Protein AF-A0A812ZK97-F1 (afdb_monomer_lite)

Sequence (167 aa):
MDGSWNKAALTTSLMKFIGDFCRRKKLESFAEEQLRLAASGTRALNFWMSRLYKGPLFIPKSEAQEINESGWHFLACYQRMALLACKEHKCKFTLIPKLHMYWHLVDWMTTQSAQADWVYNVMCESCSMDEDLIGRFCFLTRCVSPRQRVQRSLERYLTQVLLLWSR

Structure (mmCIF, N/CA/C/O backbone):
data_AF-A0A812ZK97-F1
#
_entry.id   AF-A0A812ZK97-F1
#
loop_
_atom_site.group_PDB
_atom_site.id
_atom_site.type_symbol
_atom_site.label_atom_id
_atom_site.label_alt_id
_atom_site.label_comp_id
_atom_site.label_asym_id
_atom_site.label_entity_id
_atom_site.label_seq_id
_atom_site.pdbx_PDB_ins_code
_atom_site.Cartn_x
_atom_site.Cartn_y
_atom_site.Cartn_z
_atom_site.occupancy
_atom_site.B_iso_or_equiv
_atom_site.auth_seq_id
_atom_site.auth_comp_id
_atom_site.auth_asym_id
_atom_site.auth_atom_id
_atom_site.pdbx_PDB_model_num
ATOM 1 N N . MET A 1 1 ? -27.875 -12.858 -10.182 1.00 35.44 1 MET A N 1
ATOM 2 C CA . MET A 1 1 ? -26.651 -12.055 -10.383 1.00 35.44 1 MET A CA 1
ATOM 3 C C . MET A 1 1 ? -26.045 -11.845 -9.014 1.00 35.44 1 MET A C 1
ATOM 5 O O . MET A 1 1 ? -26.613 -11.106 -8.219 1.00 35.44 1 MET A O 1
ATOM 9 N N . ASP A 1 2 ? -24.986 -12.587 -8.710 1.00 32.78 2 ASP A N 1
ATOM 10 C CA . ASP A 1 2 ? -24.373 -12.601 -7.385 1.00 32.78 2 ASP A CA 1
ATOM 11 C C . ASP A 1 2 ? -23.743 -11.240 -7.082 1.00 32.78 2 ASP A C 1
ATOM 13 O O . ASP A 1 2 ? -22.817 -10.794 -7.756 1.00 32.78 2 ASP A O 1
ATOM 17 N N . GLY A 1 3 ? -24.289 -10.555 -6.076 1.00 37.09 3 GLY A N 1
ATOM 18 C CA . GLY A 1 3 ? -23.853 -9.244 -5.592 1.00 37.09 3 GLY A CA 1
ATOM 19 C C . GLY A 1 3 ? -22.532 -9.287 -4.820 1.00 37.09 3 GLY A C 1
ATOM 20 O O . GLY A 1 3 ? -22.414 -8.664 -3.772 1.00 37.09 3 GLY A O 1
ATOM 21 N N . SER A 1 4 ? -21.540 -10.029 -5.313 1.00 47.25 4 SER A N 1
ATOM 22 C CA . SER A 1 4 ? -20.193 -10.123 -4.734 1.00 47.25 4 SER A CA 1
ATOM 23 C C . SER A 1 4 ? -19.279 -8.956 -5.134 1.00 47.25 4 SER A C 1
ATOM 25 O O . SER A 1 4 ? -18.102 -8.932 -4.770 1.00 47.25 4 SER A O 1
ATOM 27 N N . TRP A 1 5 ? -19.795 -7.971 -5.877 1.00 42.22 5 TRP A N 1
ATOM 28 C CA . TRP A 1 5 ? -19.003 -6.842 -6.355 1.00 42.22 5 TRP A CA 1
ATOM 29 C C . TRP A 1 5 ? -18.800 -5.793 -5.257 1.00 42.22 5 TRP A C 1
ATOM 31 O O . TRP A 1 5 ? -19.574 -4.853 -5.093 1.00 42.22 5 TRP A O 1
ATOM 41 N N . ASN A 1 6 ? -17.721 -5.970 -4.501 1.00 53.66 6 ASN A N 1
ATOM 42 C CA . ASN A 1 6 ? -17.188 -5.009 -3.546 1.00 53.66 6 ASN A CA 1
ATOM 43 C C . ASN A 1 6 ? -15.864 -4.447 -4.126 1.00 53.66 6 ASN A C 1
ATOM 45 O O . ASN A 1 6 ? -14.985 -5.202 -4.554 1.00 53.66 6 ASN A O 1
ATOM 49 N N . LYS A 1 7 ? -15.696 -3.113 -4.123 1.00 50.19 7 LYS A N 1
ATOM 50 C CA . LYS A 1 7 ? -14.489 -2.428 -4.641 1.00 50.19 7 LYS A CA 1
ATOM 51 C C . LYS A 1 7 ? -13.197 -2.835 -3.907 1.00 50.19 7 LYS A C 1
ATOM 53 O O . LYS A 1 7 ? -12.151 -2.956 -4.536 1.00 50.19 7 LYS A O 1
ATOM 58 N N . ALA A 1 8 ? -13.258 -3.081 -2.602 1.00 52.12 8 ALA A N 1
ATOM 59 C CA . ALA A 1 8 ? -12.166 -3.605 -1.775 1.00 52.12 8 ALA A CA 1
ATOM 60 C C . ALA A 1 8 ? -11.888 -5.116 -1.981 1.00 52.12 8 ALA A C 1
ATOM 62 O O . ALA A 1 8 ? -10.741 -5.553 -1.861 1.00 52.12 8 ALA A O 1
ATOM 63 N N . ALA A 1 9 ? -12.888 -5.923 -2.348 1.00 52.91 9 ALA A N 1
ATOM 64 C CA . ALA A 1 9 ? -12.766 -7.350 -2.642 1.00 52.91 9 ALA A CA 1
ATOM 65 C C . ALA A 1 9 ? -12.038 -7.574 -3.971 1.00 52.91 9 ALA A C 1
ATOM 67 O O . ALA A 1 9 ? -11.222 -8.491 -4.069 1.00 52.91 9 ALA A O 1
ATOM 68 N N . LEU A 1 10 ? -12.258 -6.692 -4.955 1.00 55.75 10 LEU A N 1
ATOM 69 C CA . LEU A 1 10 ? -11.455 -6.655 -6.174 1.00 55.75 10 LEU A CA 1
ATOM 70 C C . LEU A 1 10 ? -10.001 -6.316 -5.837 1.00 55.75 10 LEU A C 1
ATOM 72 O O . LEU A 1 10 ? -9.115 -7.074 -6.206 1.00 55.75 10 LEU A O 1
ATOM 76 N N . THR A 1 11 ? -9.745 -5.251 -5.071 1.00 58.97 11 THR A N 1
ATOM 77 C CA . THR A 1 11 ? -8.376 -4.848 -4.705 1.00 58.97 11 THR A CA 1
ATOM 78 C C . THR A 1 11 ? -7.635 -5.951 -3.950 1.00 58.97 11 THR A C 1
ATOM 80 O O . THR A 1 11 ? -6.490 -6.244 -4.267 1.00 58.97 11 THR A O 1
ATOM 83 N N . THR A 1 12 ? -8.276 -6.630 -2.998 1.00 65.69 12 THR A N 1
ATOM 84 C CA . THR A 1 12 ? -7.614 -7.684 -2.213 1.00 65.69 12 THR A CA 1
ATOM 85 C C . THR A 1 12 ? -7.482 -9.006 -2.968 1.00 65.69 12 THR A C 1
ATOM 87 O O . THR A 1 12 ? -6.433 -9.640 -2.883 1.00 65.69 12 THR A O 1
ATOM 90 N N . SER A 1 13 ? -8.493 -9.435 -3.727 1.00 74.94 13 SER A N 1
ATOM 91 C CA . SER A 1 13 ? -8.454 -10.718 -4.447 1.00 74.94 13 SER A CA 1
ATOM 92 C C . SER A 1 13 ? -7.608 -10.634 -5.713 1.00 74.94 13 SER A C 1
ATOM 94 O O . SER A 1 13 ? -6.799 -11.524 -5.968 1.00 74.94 13 SER A O 1
ATOM 96 N N . LEU A 1 14 ? -7.732 -9.541 -6.472 1.00 79.19 14 LEU A N 1
ATOM 97 C CA . LEU A 1 14 ? -6.943 -9.314 -7.679 1.00 79.19 14 LEU A CA 1
ATOM 98 C C . LEU A 1 14 ? -5.467 -9.130 -7.337 1.00 79.19 14 LEU A C 1
ATOM 100 O O . LEU A 1 14 ? -4.632 -9.774 -7.955 1.00 79.19 14 LEU A O 1
ATOM 104 N N . MET A 1 15 ? -5.121 -8.320 -6.331 1.00 82.81 15 MET A N 1
ATOM 105 C CA . MET A 1 15 ? -3.710 -8.111 -5.979 1.00 82.81 15 MET A CA 1
ATOM 106 C C . MET A 1 15 ? -3.055 -9.367 -5.402 1.00 82.81 15 MET A C 1
ATOM 108 O O . MET A 1 15 ? -1.886 -9.632 -5.695 1.00 82.81 15 MET A O 1
ATOM 112 N N . LYS A 1 16 ? -3.803 -10.191 -4.655 1.00 86.44 16 LYS A N 1
ATOM 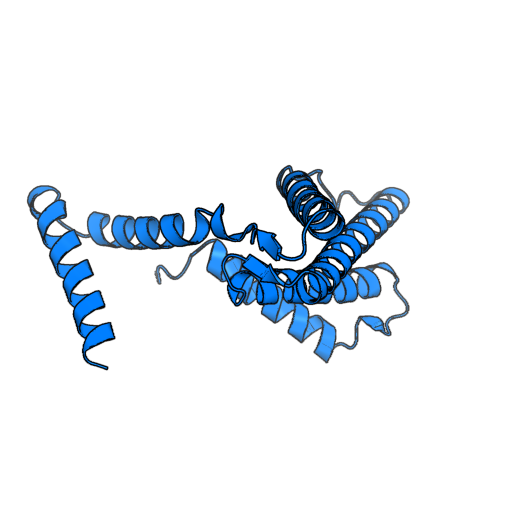113 C CA . LYS A 1 16 ? -3.341 -11.523 -4.231 1.00 86.44 16 LYS A CA 1
ATOM 114 C C . LYS A 1 16 ? -3.151 -12.458 -5.423 1.00 86.44 16 LYS A C 1
ATOM 116 O O . LYS A 1 16 ? -2.132 -13.141 -5.489 1.00 86.44 16 LYS A O 1
ATOM 121 N N . PHE A 1 17 ? -4.089 -12.463 -6.371 1.00 89.12 17 PHE A N 1
ATOM 122 C CA . PHE A 1 17 ? -3.974 -13.244 -7.601 1.00 89.12 17 PHE A CA 1
ATOM 123 C C . PHE A 1 17 ? -2.766 -12.814 -8.438 1.00 89.12 17 PHE A C 1
ATOM 125 O O . PHE A 1 17 ? -1.976 -13.666 -8.827 1.00 89.12 17 PHE A O 1
ATOM 132 N N . ILE A 1 18 ? -2.574 -11.511 -8.669 1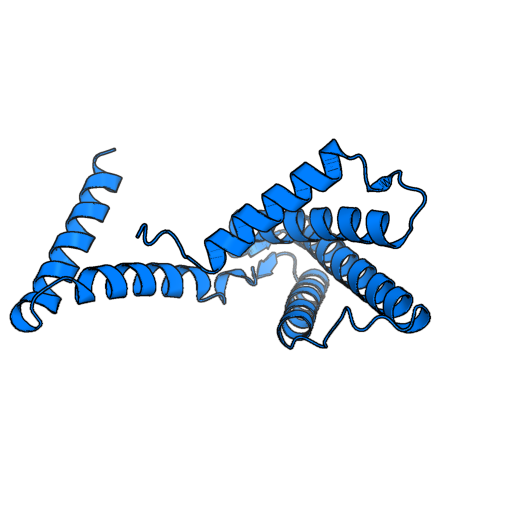.00 88.62 18 ILE A N 1
ATOM 133 C CA . ILE A 1 18 ? -1.417 -10.983 -9.405 1.00 88.62 18 ILE A CA 1
ATOM 134 C C . ILE A 1 18 ? -0.129 -11.373 -8.674 1.00 88.62 18 ILE A C 1
ATOM 136 O O . ILE A 1 18 ? 0.802 -11.859 -9.308 1.00 88.62 18 ILE A O 1
ATOM 140 N N . GLY A 1 19 ? -0.079 -11.247 -7.344 1.00 90.38 19 GLY A N 1
ATOM 141 C CA . GLY A 1 19 ? 1.072 -11.683 -6.549 1.00 90.38 19 GLY A CA 1
ATOM 142 C C . GLY A 1 19 ? 1.389 -13.174 -6.723 1.00 90.38 19 GLY A C 1
ATOM 143 O O . GLY A 1 19 ? 2.540 -13.541 -6.967 1.00 90.38 19 GLY A O 1
ATOM 144 N N . ASP A 1 20 ? 0.373 -14.036 -6.655 1.00 92.31 20 ASP A N 1
ATOM 145 C CA . ASP A 1 20 ? 0.523 -15.477 -6.880 1.00 92.31 20 ASP A CA 1
ATOM 146 C C . ASP A 1 20 ? 0.938 -15.801 -8.324 1.00 92.31 20 ASP A C 1
ATOM 148 O O . ASP A 1 20 ? 1.847 -16.603 -8.542 1.00 92.31 20 ASP A O 1
ATOM 152 N N . PHE A 1 21 ? 0.341 -15.135 -9.312 1.00 93.62 21 PHE A N 1
ATOM 153 C CA . PHE A 1 21 ? 0.692 -15.272 -10.722 1.00 93.62 21 PHE A CA 1
ATOM 154 C C . PHE A 1 21 ? 2.159 -14.903 -10.973 1.00 93.62 21 PHE A C 1
ATOM 156 O O . PHE A 1 21 ? 2.904 -15.706 -11.544 1.00 93.62 21 PHE A O 1
ATOM 163 N N . CYS A 1 22 ? 2.597 -13.738 -10.484 1.00 92.75 22 CYS A N 1
ATOM 164 C CA . CYS A 1 22 ? 3.978 -13.266 -10.583 1.00 92.75 22 CYS A CA 1
ATOM 165 C C . CYS A 1 22 ? 4.964 -14.277 -9.988 1.00 92.75 22 CYS A C 1
ATOM 167 O O . CYS A 1 22 ? 5.984 -14.591 -10.606 1.00 92.75 22 CYS A O 1
ATOM 169 N N . ARG A 1 23 ? 4.631 -14.836 -8.817 1.00 92.44 23 ARG A N 1
ATOM 170 C CA . ARG A 1 23 ? 5.432 -15.860 -8.139 1.00 92.44 23 ARG A CA 1
ATOM 171 C C . ARG A 1 23 ? 5.508 -17.159 -8.941 1.00 92.44 23 ARG A C 1
ATOM 173 O O . ARG A 1 23 ? 6.605 -17.653 -9.184 1.00 92.44 23 ARG A O 1
ATOM 180 N N . ARG A 1 24 ? 4.369 -17.712 -9.376 1.00 93.44 24 ARG A N 1
ATOM 181 C CA . ARG A 1 24 ? 4.317 -18.979 -10.134 1.00 93.44 24 ARG A CA 1
ATOM 182 C C . ARG A 1 24 ? 5.064 -18.888 -11.458 1.00 93.44 24 ARG A C 1
ATOM 184 O O . ARG A 1 24 ? 5.717 -19.843 -11.863 1.00 93.44 24 ARG A O 1
ATOM 191 N N . LYS A 1 25 ? 4.970 -17.738 -12.126 1.00 93.56 25 LYS A N 1
ATOM 192 C CA . LYS A 1 25 ? 5.675 -17.477 -13.382 1.00 93.56 25 LYS A CA 1
ATOM 193 C C . LYS A 1 25 ? 7.119 -17.024 -13.183 1.00 93.56 25 LYS A C 1
ATOM 195 O O . LYS A 1 25 ? 7.814 -16.917 -14.177 1.00 93.56 25 LYS A O 1
ATOM 200 N N . LYS A 1 26 ? 7.586 -16.805 -11.945 1.00 92.31 26 LYS A N 1
ATOM 201 C CA . LYS A 1 26 ? 8.941 -16.317 -11.621 1.00 92.31 26 LYS A CA 1
ATOM 202 C C . LYS A 1 26 ? 9.305 -15.028 -12.371 1.00 92.31 26 LYS A C 1
ATOM 204 O O . LYS A 1 26 ? 10.426 -14.876 -12.847 1.00 92.31 26 LYS A O 1
ATOM 209 N N . LEU A 1 27 ? 8.354 -14.094 -12.465 1.00 91.88 27 LEU A N 1
ATOM 210 C CA . LEU A 1 27 ? 8.499 -12.880 -13.281 1.00 91.88 27 LEU A CA 1
ATOM 211 C C . LEU A 1 27 ? 9.664 -11.978 -12.857 1.00 91.88 27 LEU A C 1
ATOM 213 O O . LEU A 1 27 ? 10.167 -11.210 -13.664 1.00 91.88 27 LEU A O 1
ATOM 217 N N . GLU A 1 28 ? 10.143 -12.085 -11.621 1.00 88.69 28 GLU A N 1
ATOM 218 C CA . GLU A 1 28 ? 11.311 -11.328 -11.152 1.00 88.69 28 GLU A CA 1
ATOM 219 C C . GLU A 1 28 ? 12.637 -11.786 -11.752 1.00 88.69 28 GLU A C 1
ATOM 221 O O . GLU A 1 28 ? 13.604 -11.030 -11.751 1.00 88.69 28 GLU A O 1
ATOM 226 N N . SER A 1 29 ? 12.676 -12.999 -1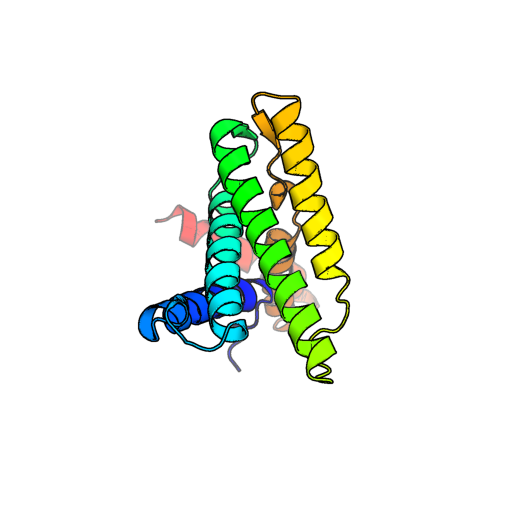2.296 1.00 90.62 29 SER A N 1
ATOM 227 C CA . SER A 1 29 ? 13.838 -13.541 -12.998 1.00 90.62 29 SER A CA 1
ATOM 228 C C . SER A 1 29 ? 13.737 -13.360 -14.515 1.00 90.62 29 SER A C 1
ATOM 230 O O . SER A 1 29 ? 14.567 -13.895 -15.245 1.00 90.62 29 SER A O 1
ATOM 232 N N . PHE A 1 30 ? 12.717 -12.653 -15.015 1.00 90.44 30 PHE A N 1
ATOM 233 C CA . PHE A 1 30 ? 12.533 -12.459 -16.453 1.00 90.44 30 PHE A CA 1
ATOM 234 C C . PHE A 1 30 ? 13.536 -11.452 -17.013 1.00 90.44 30 PHE A C 1
ATOM 236 O O . PHE A 1 30 ? 13.948 -10.514 -16.334 1.00 90.44 30 PHE A O 1
ATOM 243 N N . ALA A 1 31 ? 13.886 -11.617 -18.289 1.00 89.75 31 ALA A N 1
ATOM 244 C CA . ALA A 1 31 ? 14.751 -10.672 -18.991 1.00 89.75 31 ALA A CA 1
ATOM 245 C C . ALA A 1 31 ? 14.112 -9.273 -19.089 1.00 89.75 31 ALA A C 1
ATOM 247 O O . ALA A 1 31 ? 14.795 -8.258 -18.954 1.00 89.75 31 ALA A O 1
ATOM 248 N N . GLU A 1 32 ? 12.791 -9.212 -19.280 1.00 91.56 32 GLU A N 1
ATOM 249 C CA . GLU A 1 32 ? 12.062 -7.956 -19.440 1.00 91.56 32 GLU A CA 1
ATOM 250 C C . GLU A 1 32 ? 11.959 -7.180 -18.116 1.00 91.56 32 GLU A C 1
ATOM 252 O O . GLU A 1 32 ? 11.366 -7.637 -17.137 1.00 91.56 32 GLU A O 1
ATOM 257 N N . GLU A 1 33 ? 12.511 -5.964 -18.097 1.00 93.56 33 GLU A N 1
ATOM 258 C CA . GLU A 1 33 ? 12.536 -5.097 -16.912 1.00 93.56 33 GLU A CA 1
ATOM 259 C C . GLU A 1 33 ? 11.124 -4.745 -16.414 1.00 93.56 33 GLU A C 1
ATOM 261 O O . GLU A 1 33 ? 10.879 -4.770 -15.208 1.00 93.56 33 GLU A O 1
ATOM 266 N N . GLN A 1 34 ? 10.173 -4.489 -17.323 1.00 91.25 34 GLN A N 1
ATOM 267 C CA . GLN A 1 34 ? 8.792 -4.136 -16.964 1.00 91.25 34 GLN A CA 1
ATOM 268 C C . GLN A 1 34 ? 8.121 -5.231 -16.126 1.00 91.25 34 GLN A C 1
ATOM 270 O O . GLN A 1 34 ? 7.478 -4.934 -15.120 1.00 91.25 34 GLN A O 1
ATOM 275 N N . LEU A 1 35 ? 8.305 -6.501 -16.501 1.00 91.75 35 LEU A N 1
ATOM 276 C CA . LEU A 1 35 ? 7.715 -7.638 -15.791 1.00 91.75 35 LEU A CA 1
ATOM 277 C C . LEU A 1 35 ? 8.349 -7.841 -14.412 1.00 91.75 35 LEU A C 1
ATOM 279 O O . LEU A 1 35 ? 7.633 -8.116 -13.445 1.00 91.75 35 LEU A O 1
ATOM 283 N N . ARG A 1 36 ? 9.666 -7.633 -14.294 1.00 94.94 36 ARG A N 1
ATOM 284 C CA . ARG A 1 36 ? 10.362 -7.681 -13.001 1.00 94.94 36 ARG A CA 1
ATOM 285 C C . ARG A 1 36 ? 9.867 -6.594 -12.050 1.00 94.94 36 ARG A C 1
ATOM 287 O O . ARG A 1 36 ? 9.577 -6.881 -10.889 1.00 94.94 36 ARG A O 1
ATOM 294 N N . LEU A 1 37 ? 9.730 -5.364 -12.545 1.00 94.69 37 LEU A N 1
ATOM 295 C CA . LEU A 1 37 ? 9.225 -4.230 -11.766 1.00 94.69 37 LEU A CA 1
ATOM 296 C C . LEU A 1 37 ? 7.763 -4.428 -11.357 1.00 94.69 37 LEU A C 1
ATOM 298 O O . LEU A 1 37 ? 7.414 -4.159 -10.209 1.00 94.69 37 LEU A O 1
ATOM 302 N N . ALA A 1 38 ? 6.922 -4.949 -12.255 1.00 92.50 38 ALA A N 1
ATOM 303 C CA . ALA A 1 38 ? 5.526 -5.248 -11.954 1.00 92.50 38 ALA A CA 1
ATOM 304 C C . ALA A 1 38 ? 5.401 -6.294 -10.838 1.00 92.50 38 ALA A C 1
ATOM 306 O O . ALA A 1 38 ? 4.621 -6.113 -9.900 1.00 92.50 38 ALA A O 1
ATOM 307 N N . ALA A 1 39 ? 6.197 -7.364 -10.897 1.00 94.31 39 ALA A N 1
ATOM 308 C CA . ALA A 1 39 ? 6.218 -8.397 -9.868 1.00 94.31 39 ALA A CA 1
ATOM 309 C C . ALA A 1 39 ? 6.721 -7.857 -8.522 1.00 94.31 39 ALA A C 1
ATOM 311 O O . ALA A 1 39 ? 6.041 -8.008 -7.503 1.00 94.31 39 ALA A O 1
ATOM 312 N N . SER A 1 40 ? 7.855 -7.154 -8.535 1.00 95.88 40 SER A N 1
ATOM 313 C CA . SER A 1 40 ? 8.472 -6.595 -7.332 1.00 95.88 40 SER A CA 1
ATOM 314 C C . SER A 1 40 ? 7.569 -5.555 -6.654 1.00 95.88 40 SER A C 1
ATOM 316 O O . SER A 1 40 ? 7.295 -5.659 -5.457 1.00 95.88 40 SER A O 1
ATOM 318 N N . GLY A 1 41 ? 7.005 -4.624 -7.431 1.00 94.62 41 GLY A N 1
ATOM 319 C CA . GLY A 1 41 ? 6.044 -3.635 -6.943 1.00 94.62 41 GLY A CA 1
ATOM 320 C C . GLY A 1 41 ? 4.758 -4.274 -6.411 1.00 94.62 41 GLY A C 1
ATOM 321 O O . GLY A 1 41 ? 4.276 -3.886 -5.351 1.00 94.62 41 GLY A O 1
ATOM 322 N N . THR A 1 42 ? 4.232 -5.307 -7.079 1.00 93.25 42 THR A N 1
ATOM 323 C CA . THR A 1 42 ? 3.042 -6.042 -6.608 1.00 93.25 42 THR A CA 1
ATOM 324 C C . THR A 1 42 ? 3.267 -6.659 -5.232 1.00 93.25 42 THR A C 1
ATOM 326 O O . THR A 1 42 ? 2.388 -6.586 -4.371 1.00 93.25 42 THR A O 1
ATOM 329 N N . ARG A 1 43 ? 4.424 -7.287 -4.999 1.00 94.50 43 ARG A N 1
ATOM 330 C CA . ARG A 1 43 ? 4.738 -7.848 -3.679 1.00 94.50 43 ARG A CA 1
ATOM 331 C C . ARG A 1 43 ? 4.834 -6.766 -2.617 1.00 94.50 43 ARG A C 1
ATOM 333 O O . ARG A 1 43 ? 4.266 -6.944 -1.546 1.00 94.50 43 ARG A O 1
ATOM 340 N N . ALA A 1 44 ? 5.525 -5.671 -2.920 1.00 95.38 44 ALA A N 1
ATOM 341 C CA . ALA A 1 44 ? 5.730 -4.587 -1.973 1.00 95.38 44 ALA A CA 1
ATOM 342 C C . ALA A 1 44 ? 4.405 -3.909 -1.592 1.00 95.38 44 ALA A C 1
ATOM 344 O O . ALA A 1 44 ? 4.121 -3.699 -0.415 1.00 95.38 44 ALA A O 1
ATOM 345 N N . LEU A 1 45 ? 3.519 -3.685 -2.564 1.00 93.62 45 LEU A N 1
ATOM 346 C CA . LEU A 1 45 ? 2.177 -3.178 -2.286 1.00 93.62 45 LEU A CA 1
ATOM 347 C C . LEU A 1 45 ? 1.345 -4.173 -1.461 1.00 93.62 45 LEU A C 1
ATOM 349 O O . LEU A 1 45 ? 0.666 -3.775 -0.517 1.00 93.62 45 LEU A O 1
ATOM 353 N N . ASN A 1 46 ? 1.407 -5.472 -1.778 1.00 92.94 46 ASN A N 1
ATOM 354 C CA . ASN A 1 46 ? 0.714 -6.502 -1.000 1.00 92.94 46 ASN A CA 1
ATOM 355 C C . ASN A 1 46 ? 1.233 -6.589 0.441 1.00 92.94 46 ASN A C 1
ATOM 357 O O . ASN A 1 46 ? 0.426 -6.766 1.352 1.00 92.94 46 ASN A O 1
ATOM 361 N N . PHE A 1 47 ? 2.546 -6.471 0.652 1.00 94.94 47 PHE A N 1
ATOM 362 C CA . PHE A 1 47 ? 3.149 -6.427 1.982 1.00 94.94 47 PHE A CA 1
ATOM 363 C C . PHE A 1 47 ? 2.661 -5.198 2.750 1.00 94.94 47 PHE A C 1
ATOM 365 O O . PHE A 1 47 ? 2.078 -5.362 3.820 1.00 94.94 47 PHE A O 1
ATOM 372 N N . TRP A 1 48 ? 2.788 -4.006 2.156 1.00 95.19 48 TRP A N 1
ATOM 373 C CA . TRP A 1 48 ? 2.345 -2.736 2.738 1.00 95.19 48 TRP A CA 1
ATOM 374 C C . TRP A 1 48 ? 0.879 -2.801 3.181 1.00 95.19 48 TRP A C 1
ATOM 376 O O . TRP A 1 48 ? 0.573 -2.662 4.363 1.00 95.19 48 TRP A O 1
ATOM 386 N N . MET A 1 49 ? -0.027 -3.149 2.259 1.00 91.50 49 MET A N 1
ATOM 387 C CA . MET A 1 49 ? -1.458 -3.275 2.552 1.00 91.50 49 MET A CA 1
ATOM 388 C C . MET A 1 49 ? -1.728 -4.333 3.629 1.00 91.50 49 MET A C 1
ATOM 390 O O . MET A 1 49 ? -2.515 -4.107 4.543 1.00 91.50 49 MET A O 1
ATOM 394 N N . SER A 1 50 ? -1.083 -5.501 3.545 1.00 91.50 50 SER A N 1
ATOM 395 C CA . SER A 1 50 ? -1.333 -6.595 4.492 1.00 91.50 50 SER A CA 1
ATOM 396 C C . SER A 1 50 ? -0.892 -6.259 5.911 1.00 91.50 50 SER A C 1
ATOM 398 O O . SER A 1 50 ? -1.571 -6.679 6.848 1.00 91.50 50 SER A O 1
ATOM 400 N N . ARG A 1 51 ? 0.228 -5.544 6.078 1.00 94.81 51 ARG A N 1
ATOM 401 C CA . ARG A 1 51 ? 0.692 -5.105 7.398 1.00 94.81 51 ARG A CA 1
ATOM 402 C C . ARG A 1 51 ? -0.238 -4.055 7.976 1.00 94.81 51 ARG A C 1
ATOM 404 O O . ARG A 1 51 ? -0.669 -4.227 9.104 1.00 94.81 51 ARG A O 1
ATOM 411 N N . LEU A 1 52 ? -0.641 -3.053 7.198 1.00 93.75 52 LEU A N 1
ATOM 412 C CA . LEU A 1 52 ? -1.527 -2.009 7.711 1.00 93.75 52 LEU A CA 1
ATOM 413 C C . LEU A 1 52 ? -2.918 -2.530 8.100 1.00 93.75 52 LEU A C 1
ATOM 415 O O . LEU A 1 52 ? -3.428 -2.157 9.149 1.00 93.75 52 LEU A O 1
ATOM 419 N N . TYR A 1 53 ? -3.518 -3.431 7.313 1.00 90.19 53 TYR A N 1
ATOM 420 C CA . TYR A 1 53 ? -4.834 -4.007 7.641 1.00 90.19 53 TYR A CA 1
ATOM 421 C C . TYR A 1 53 ? -4.818 -4.946 8.855 1.00 90.19 53 TYR A C 1
ATOM 423 O O . TYR A 1 53 ? -5.853 -5.142 9.485 1.00 90.19 53 TYR A O 1
ATOM 431 N N . LYS A 1 54 ? -3.680 -5.587 9.145 1.00 90.94 54 LYS A N 1
ATOM 432 C CA . LYS A 1 54 ? -3.516 -6.477 10.310 1.00 90.94 54 LYS A CA 1
ATOM 433 C C . LYS A 1 54 ? -2.891 -5.769 11.509 1.00 90.94 54 LYS A C 1
ATOM 435 O O . LYS A 1 54 ? -2.836 -6.350 12.589 1.00 90.94 54 LYS A O 1
ATOM 440 N N . GLY A 1 55 ? -2.357 -4.576 11.283 1.00 93.00 55 GLY A N 1
ATOM 441 C CA . GLY A 1 55 ? -1.605 -3.814 12.255 1.00 93.00 55 GLY A CA 1
ATOM 442 C C . GLY A 1 55 ? -2.516 -3.148 13.283 1.00 93.00 55 GLY A C 1
ATOM 443 O O . GLY A 1 55 ? -3.703 -2.933 13.024 1.00 93.00 55 GLY A O 1
ATOM 444 N N . PRO A 1 56 ? -1.966 -2.806 14.455 1.00 95.94 56 PRO A N 1
ATOM 445 C CA . PRO A 1 56 ? -2.670 -2.014 15.455 1.00 95.94 56 PRO A CA 1
ATOM 446 C C . PRO A 1 56 ? -2.908 -0.570 14.977 1.00 95.94 56 PRO A C 1
ATOM 448 O O . PRO A 1 56 ? -2.379 -0.136 13.951 1.00 95.94 56 PRO A O 1
ATOM 451 N N . LEU A 1 57 ? -3.672 0.190 15.769 1.00 96.06 57 LEU A N 1
ATOM 452 C CA . LEU A 1 57 ? -3.863 1.639 15.602 1.00 96.06 57 LEU A CA 1
ATOM 453 C C . LEU A 1 57 ? -2.527 2.403 15.627 1.00 96.06 57 LEU A C 1
ATOM 455 O O . LEU A 1 57 ? -2.309 3.306 14.824 1.00 96.06 57 LEU A O 1
ATOM 459 N N . PHE A 1 58 ? -1.631 2.008 16.535 1.00 97.88 58 PHE A N 1
ATOM 460 C CA . PHE A 1 58 ? -0.291 2.568 16.684 1.00 97.88 58 PHE A CA 1
ATOM 461 C C . PHE A 1 58 ? 0.751 1.487 16.420 1.00 97.88 58 PHE A C 1
ATOM 463 O O . PHE A 1 58 ? 0.884 0.537 17.191 1.00 97.88 58 PHE A O 1
ATOM 470 N N . ILE A 1 59 ? 1.474 1.627 15.315 1.00 97.75 59 ILE A N 1
ATOM 471 C CA . ILE A 1 59 ? 2.476 0.672 14.844 1.00 97.75 59 ILE A CA 1
ATOM 472 C C . ILE A 1 59 ? 3.832 1.038 15.467 1.00 97.75 59 ILE A C 1
ATOM 474 O O . ILE A 1 59 ? 4.211 2.211 15.406 1.00 97.75 59 ILE A O 1
ATOM 478 N N . PRO A 1 60 ? 4.587 0.084 16.042 1.00 98.00 60 PRO A N 1
ATOM 479 C CA . PRO A 1 60 ? 5.945 0.346 16.513 1.00 98.00 60 PRO A CA 1
ATOM 480 C C . PRO A 1 60 ? 6.834 0.893 15.392 1.00 98.00 60 PRO A C 1
ATOM 482 O O . PRO A 1 60 ? 6.764 0.423 14.257 1.00 98.00 60 PRO A O 1
ATOM 485 N N . LYS A 1 61 ? 7.715 1.844 15.706 1.00 97.56 61 LYS A N 1
ATOM 486 C CA . LYS A 1 61 ? 8.597 2.507 14.733 1.00 97.56 61 LYS A CA 1
ATOM 487 C C . LYS A 1 61 ? 9.379 1.542 13.843 1.00 97.56 61 LYS A C 1
ATOM 489 O O . LYS A 1 61 ? 9.430 1.768 12.639 1.00 97.56 61 LYS A O 1
ATOM 494 N N . SER A 1 62 ? 9.965 0.486 14.407 1.00 96.81 62 SER A N 1
ATOM 495 C CA . SER A 1 62 ? 10.737 -0.501 13.638 1.00 96.81 62 SER A CA 1
ATOM 496 C C . SER A 1 62 ? 9.886 -1.171 12.558 1.00 96.81 62 SER A C 1
ATOM 498 O O . SER A 1 62 ? 10.271 -1.212 11.395 1.00 96.81 62 SER A O 1
ATOM 500 N N . GLU A 1 63 ? 8.684 -1.615 12.921 1.00 97.31 63 GLU A N 1
ATOM 501 C CA . GLU A 1 63 ? 7.736 -2.201 11.977 1.00 97.31 63 GLU A CA 1
ATOM 502 C C . GLU A 1 63 ? 7.237 -1.161 10.963 1.00 97.31 63 GLU A C 1
ATOM 504 O O . GLU A 1 63 ? 7.128 -1.450 9.772 1.00 97.31 63 GLU A O 1
ATOM 509 N N . ALA A 1 64 ? 6.961 0.066 11.408 1.00 97.31 64 ALA A N 1
ATOM 510 C CA . ALA A 1 64 ? 6.524 1.139 10.526 1.00 97.31 64 ALA A CA 1
ATOM 511 C C . ALA A 1 64 ? 7.587 1.482 9.470 1.00 97.31 64 ALA A C 1
ATOM 513 O O . ALA A 1 64 ? 7.231 1.735 8.323 1.00 97.31 64 ALA A O 1
ATOM 514 N N . GLN A 1 65 ? 8.876 1.448 9.819 1.00 97.50 65 GLN A N 1
ATOM 515 C CA . GLN A 1 65 ? 9.975 1.668 8.875 1.00 97.50 65 GLN A CA 1
ATOM 516 C C . GLN A 1 65 ? 10.010 0.592 7.784 1.00 97.50 65 GLN A C 1
ATOM 51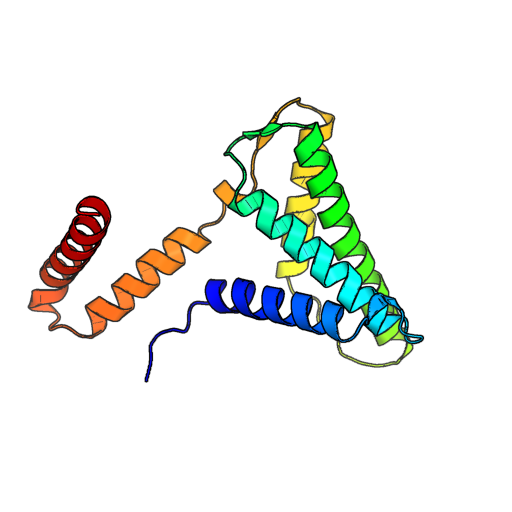8 O O . GLN A 1 65 ? 10.018 0.942 6.605 1.00 97.50 65 GLN A O 1
ATOM 523 N N . GLU A 1 66 ? 9.908 -0.690 8.147 1.00 97.88 66 GLU A N 1
ATOM 524 C CA . GLU A 1 66 ? 9.830 -1.791 7.172 1.00 97.88 66 GLU A CA 1
ATOM 525 C C . GLU A 1 66 ? 8.616 -1.649 6.237 1.00 97.88 66 GLU A C 1
ATOM 527 O O . GLU A 1 66 ? 8.695 -1.878 5.025 1.00 97.88 66 GLU A O 1
ATOM 532 N N . ILE A 1 67 ? 7.468 -1.245 6.790 1.00 97.62 67 ILE A N 1
ATOM 533 C CA . ILE A 1 67 ? 6.267 -0.961 6.002 1.00 97.62 67 ILE A CA 1
ATOM 534 C C . ILE A 1 67 ? 6.547 0.196 5.036 1.00 97.62 67 ILE A C 1
ATOM 536 O O . ILE A 1 67 ? 6.313 0.055 3.836 1.00 97.62 67 ILE A O 1
ATOM 540 N N . ASN A 1 68 ? 7.082 1.315 5.521 1.00 97.31 68 ASN A N 1
ATOM 541 C CA . ASN A 1 68 ? 7.355 2.507 4.718 1.00 97.31 68 ASN A CA 1
ATOM 542 C C . ASN A 1 68 ? 8.334 2.226 3.574 1.00 97.31 68 ASN A C 1
ATOM 544 O O . ASN A 1 68 ? 8.074 2.640 2.444 1.00 97.31 68 ASN A O 1
ATOM 548 N N . GLU A 1 69 ? 9.405 1.470 3.824 1.00 98.06 69 GLU A N 1
ATOM 549 C CA . GLU A 1 69 ? 10.357 1.030 2.796 1.00 98.06 69 GLU A CA 1
ATOM 550 C C . GLU A 1 69 ? 9.657 0.267 1.668 1.00 98.06 69 GLU A C 1
ATOM 552 O O . GLU A 1 69 ? 9.870 0.543 0.485 1.00 98.06 69 GLU A O 1
ATOM 557 N N . SER A 1 70 ? 8.743 -0.640 2.018 1.00 97.69 70 SER A N 1
ATOM 558 C CA . SER A 1 70 ? 7.927 -1.359 1.040 1.00 97.69 70 SER A CA 1
ATOM 559 C C . SER A 1 70 ? 6.999 -0.421 0.253 1.00 97.69 70 SER A C 1
ATOM 561 O O . SER A 1 70 ? 6.795 -0.607 -0.951 1.00 97.69 70 SER A O 1
ATOM 563 N N . GLY A 1 71 ? 6.452 0.610 0.901 1.00 96.75 71 GLY A N 1
ATOM 564 C CA . GLY A 1 71 ? 5.628 1.623 0.238 1.00 96.75 71 GLY A CA 1
ATOM 565 C C . GLY A 1 71 ? 6.415 2.450 -0.782 1.00 96.75 71 GLY A C 1
ATOM 566 O O . GLY A 1 71 ? 6.000 2.595 -1.938 1.00 96.75 71 GLY A O 1
ATOM 567 N N . TRP A 1 72 ? 7.602 2.916 -0.393 1.00 98.06 72 TRP A N 1
ATOM 568 C CA . TRP A 1 72 ? 8.530 3.621 -1.278 1.00 98.06 72 TRP A CA 1
ATOM 569 C C . TRP A 1 72 ? 9.012 2.747 -2.435 1.00 98.06 72 TRP A C 1
ATOM 571 O O . TRP A 1 72 ? 9.074 3.209 -3.576 1.00 98.06 72 TRP A O 1
ATOM 581 N N . HIS A 1 73 ? 9.282 1.466 -2.182 1.00 97.94 73 HIS A N 1
ATOM 582 C CA . HIS A 1 73 ? 9.691 0.525 -3.222 1.00 97.94 73 HIS A CA 1
ATOM 583 C C . HIS A 1 73 ? 8.616 0.339 -4.298 1.00 97.94 73 HIS A C 1
ATOM 585 O O . HIS A 1 73 ? 8.926 0.309 -5.493 1.00 97.94 73 HIS A O 1
ATOM 591 N N . PHE A 1 74 ? 7.339 0.263 -3.908 1.00 95.94 74 PHE A N 1
ATOM 592 C CA . PHE A 1 74 ? 6.238 0.233 -4.871 1.00 95.94 74 PHE A CA 1
ATOM 593 C C . PHE A 1 74 ? 6.200 1.505 -5.734 1.00 95.94 74 PHE A C 1
ATOM 595 O O . PHE A 1 74 ? 6.097 1.403 -6.960 1.00 95.94 74 PHE A O 1
ATOM 602 N N . LEU A 1 75 ? 6.333 2.686 -5.120 1.00 95.69 75 LEU A N 1
ATOM 603 C CA . LEU A 1 75 ? 6.362 3.973 -5.827 1.00 95.69 75 LEU A CA 1
ATOM 604 C C . LEU A 1 75 ? 7.523 4.052 -6.826 1.00 95.69 75 LEU A C 1
ATOM 606 O O . LEU A 1 75 ? 7.315 4.437 -7.978 1.00 95.69 75 LEU A O 1
ATOM 610 N N . ALA A 1 76 ? 8.718 3.614 -6.424 1.00 96.25 76 ALA A N 1
ATOM 611 C CA . ALA A 1 76 ? 9.890 3.556 -7.292 1.00 96.25 76 ALA A CA 1
ATOM 612 C C . ALA A 1 76 ? 9.676 2.601 -8.481 1.00 96.25 76 ALA A C 1
ATOM 614 O O . ALA A 1 76 ? 9.963 2.955 -9.630 1.00 96.25 76 ALA A O 1
ATOM 615 N N . CYS A 1 77 ? 9.105 1.414 -8.237 1.00 94.81 77 CYS A N 1
ATOM 616 C CA . CYS A 1 77 ? 8.753 0.471 -9.301 1.00 94.81 77 CYS A CA 1
ATOM 617 C C . CYS A 1 77 ? 7.743 1.081 -10.282 1.00 94.81 77 CYS A C 1
ATOM 619 O O . CYS A 1 77 ? 7.931 0.988 -11.497 1.00 94.81 77 CYS A O 1
ATOM 621 N N . TYR A 1 78 ? 6.694 1.732 -9.769 1.00 93.12 78 TYR A N 1
ATOM 622 C CA . TYR A 1 78 ? 5.685 2.400 -10.590 1.00 93.12 78 TYR A CA 1
ATOM 623 C C . TYR A 1 78 ? 6.304 3.495 -11.4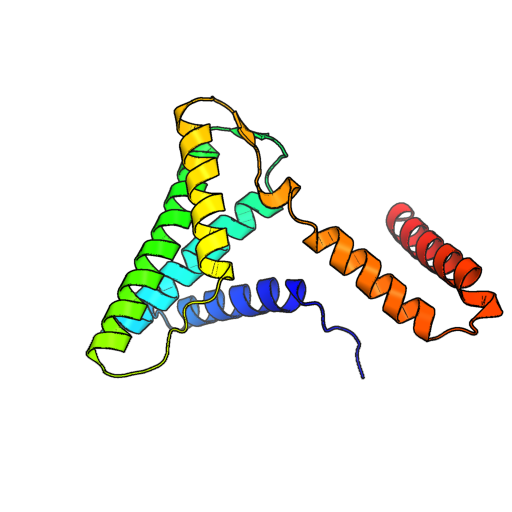61 1.00 93.12 78 TYR A C 1
ATOM 625 O O . TYR A 1 78 ? 6.102 3.506 -12.676 1.00 93.12 78 TYR A O 1
ATOM 633 N N . GLN A 1 79 ? 7.098 4.388 -10.862 1.00 93.25 79 GLN A N 1
ATOM 634 C CA . GLN A 1 79 ? 7.771 5.475 -11.573 1.00 93.25 79 GLN A CA 1
ATOM 635 C C . GLN A 1 79 ? 8.667 4.938 -12.693 1.00 93.25 79 GLN A C 1
ATOM 637 O O . GLN A 1 79 ? 8.628 5.443 -13.818 1.00 93.25 79 GLN A O 1
ATOM 642 N N . ARG A 1 80 ? 9.445 3.884 -12.417 1.00 95.06 80 ARG A N 1
ATOM 643 C CA . ARG A 1 80 ? 10.324 3.269 -13.413 1.00 95.06 80 ARG A CA 1
ATOM 644 C C . ARG A 1 80 ? 9.534 2.657 -14.568 1.00 95.06 80 ARG A C 1
ATOM 646 O O . ARG A 1 80 ? 9.898 2.872 -15.722 1.00 95.06 80 ARG A O 1
ATOM 653 N N . MET A 1 81 ? 8.439 1.951 -14.287 1.00 93.06 81 MET A N 1
ATOM 654 C CA . MET A 1 81 ? 7.580 1.398 -15.340 1.00 93.06 81 MET A CA 1
ATOM 655 C C . MET A 1 81 ? 6.914 2.490 -16.185 1.00 93.06 81 MET A C 1
ATOM 657 O O . MET A 1 81 ? 6.862 2.362 -17.408 1.00 93.06 81 MET A O 1
ATOM 661 N N . ALA A 1 82 ? 6.459 3.580 -15.561 1.00 92.19 82 ALA A N 1
ATOM 662 C CA . ALA A 1 82 ? 5.893 4.722 -16.273 1.00 92.19 82 ALA A CA 1
ATOM 663 C C . ALA A 1 82 ? 6.923 5.374 -17.210 1.00 92.19 82 ALA A C 1
ATOM 665 O O . ALA A 1 82 ? 6.615 5.661 -18.368 1.00 92.19 82 ALA A O 1
ATOM 666 N N . LEU A 1 83 ? 8.170 5.532 -16.748 1.00 92.62 83 LEU A N 1
ATOM 667 C CA . LEU A 1 83 ? 9.273 6.032 -17.569 1.00 92.62 83 LEU A CA 1
ATOM 668 C C . LEU A 1 83 ? 9.563 5.110 -18.763 1.00 92.62 83 LEU A C 1
ATOM 670 O O . LEU A 1 83 ? 9.740 5.600 -19.877 1.00 92.62 83 LEU A O 1
ATOM 674 N N . LEU A 1 84 ? 9.605 3.789 -18.551 1.00 93.31 84 LEU A N 1
ATOM 675 C CA . LEU A 1 84 ? 9.822 2.811 -19.626 1.00 93.31 84 LEU A CA 1
ATOM 676 C C . LEU A 1 84 ? 8.699 2.860 -20.668 1.00 93.31 84 LEU A C 1
ATOM 678 O O . LEU A 1 84 ? 8.974 2.913 -21.862 1.00 93.31 84 LEU A O 1
ATOM 682 N N . ALA A 1 85 ? 7.440 2.922 -20.235 1.00 92.12 85 ALA A N 1
ATOM 683 C CA . ALA A 1 85 ? 6.308 3.030 -21.150 1.00 92.12 85 ALA A CA 1
ATOM 684 C C . ALA A 1 85 ? 6.323 4.339 -21.953 1.00 92.12 85 ALA A C 1
ATOM 686 O O . ALA A 1 85 ? 6.029 4.317 -23.145 1.00 92.12 85 ALA A O 1
ATOM 687 N N . CYS A 1 86 ? 6.717 5.454 -21.328 1.00 92.00 86 CYS A N 1
ATOM 688 C CA . CYS A 1 86 ? 6.895 6.734 -22.014 1.00 92.00 86 CYS A CA 1
ATOM 689 C C . CYS A 1 86 ? 7.974 6.642 -23.106 1.00 92.00 86 CYS A C 1
ATOM 691 O O . CYS A 1 86 ? 7.730 7.041 -24.243 1.00 92.00 86 CYS A O 1
ATOM 693 N N . LYS A 1 87 ? 9.128 6.030 -22.795 1.00 93.06 87 LYS A N 1
ATOM 694 C CA . LYS A 1 87 ? 10.211 5.779 -23.766 1.00 93.06 87 LYS A CA 1
ATOM 695 C C . LYS A 1 87 ? 9.784 4.870 -24.920 1.00 93.06 87 LYS A C 1
ATOM 697 O O . LYS A 1 87 ? 10.266 5.030 -26.031 1.00 93.06 87 LYS A O 1
ATOM 702 N N . GLU A 1 88 ? 8.883 3.929 -24.660 1.00 93.12 88 GLU A N 1
ATOM 703 C CA . GLU A 1 88 ? 8.314 3.034 -25.673 1.00 93.12 88 GLU A CA 1
ATOM 704 C C . GLU A 1 88 ? 7.124 3.647 -26.431 1.00 93.12 88 GLU A C 1
ATOM 706 O O . GLU A 1 88 ? 6.480 2.947 -27.211 1.00 93.12 88 GLU A O 1
ATOM 711 N N . HIS A 1 89 ? 6.791 4.921 -26.187 1.00 91.25 89 HIS A N 1
ATOM 712 C CA . HIS A 1 89 ? 5.611 5.598 -26.735 1.00 91.25 89 HIS A CA 1
ATOM 713 C C . HIS A 1 89 ? 4.287 4.856 -26.458 1.00 91.25 89 HIS A C 1
ATOM 715 O O . HIS A 1 89 ? 3.331 4.933 -27.230 1.00 91.25 89 HIS A O 1
ATOM 721 N N . LYS A 1 90 ? 4.206 4.135 -25.331 1.00 89.81 90 LYS A N 1
ATOM 722 C CA . LYS A 1 90 ? 3.013 3.396 -24.900 1.00 89.81 90 LYS A CA 1
ATOM 723 C C . LYS A 1 90 ? 2.242 4.195 -23.850 1.00 89.81 90 LYS A C 1
ATOM 725 O O . LYS A 1 90 ? 2.734 4.439 -22.749 1.00 89.81 90 LYS A O 1
ATOM 730 N N . CYS A 1 91 ? 0.981 4.515 -24.134 1.00 82.88 91 CYS A N 1
ATOM 731 C CA . CYS A 1 91 ? 0.083 5.181 -23.186 1.00 82.88 91 CYS A CA 1
ATOM 732 C C . CYS A 1 91 ? -0.516 4.176 -22.177 1.00 82.88 91 CYS A C 1
ATOM 734 O O . CYS A 1 91 ? -1.699 3.855 -22.220 1.00 82.88 91 CYS A O 1
ATOM 736 N N . LYS A 1 92 ? 0.326 3.610 -21.301 1.00 83.00 92 LYS A N 1
ATOM 737 C CA . LYS A 1 92 ? -0.089 2.618 -20.283 1.00 83.00 92 LYS A CA 1
ATOM 738 C C . LYS A 1 92 ? -0.373 3.221 -18.902 1.00 83.00 92 LYS A C 1
ATOM 740 O O . LYS A 1 92 ? -1.066 2.600 -18.105 1.00 83.00 92 LYS A O 1
ATOM 745 N N . PHE A 1 93 ? 0.180 4.397 -18.606 1.00 80.69 93 PHE A N 1
ATOM 746 C CA . PHE A 1 93 ? 0.175 4.988 -17.267 1.00 80.69 93 PHE A CA 1
ATOM 747 C C . PHE A 1 93 ? -0.470 6.372 -17.297 1.00 80.69 93 PHE A C 1
ATOM 749 O O . PHE A 1 93 ? 0.199 7.380 -17.509 1.00 80.69 93 PHE A O 1
ATOM 756 N N . THR A 1 94 ? -1.782 6.427 -17.085 1.00 71.56 94 THR A N 1
ATOM 757 C CA . THR A 1 94 ? -2.469 7.694 -16.810 1.00 71.56 94 THR A CA 1
ATOM 758 C C . THR A 1 94 ? -2.099 8.164 -15.402 1.00 71.56 94 THR A C 1
ATOM 760 O O . THR A 1 94 ? -1.961 7.346 -14.491 1.00 71.56 94 THR A O 1
ATOM 763 N N . LEU A 1 95 ? -1.940 9.474 -15.192 1.00 63.53 95 LEU A N 1
ATOM 764 C CA . LEU A 1 95 ? -1.794 10.025 -13.846 1.00 63.53 95 LEU A CA 1
ATOM 765 C C . LEU A 1 95 ? -3.124 9.837 -13.101 1.00 63.53 95 LEU A C 1
ATOM 767 O O . LEU A 1 95 ? -4.087 10.562 -13.336 1.00 63.53 95 LEU A O 1
ATOM 771 N N . ILE A 1 96 ? -3.199 8.826 -12.235 1.00 73.31 96 ILE A N 1
ATOM 772 C CA . ILE A 1 96 ? -4.395 8.563 -11.432 1.00 73.31 96 ILE A CA 1
ATOM 773 C C . ILE A 1 96 ? -4.224 9.286 -10.087 1.00 73.31 96 ILE A C 1
ATOM 775 O O . ILE A 1 96 ? -3.262 8.978 -9.378 1.00 73.31 96 ILE A O 1
ATOM 779 N N . PRO A 1 97 ? -5.163 10.163 -9.669 1.00 61.62 97 PRO A N 1
ATOM 780 C CA . PRO A 1 97 ? -5.106 10.864 -8.376 1.00 61.62 97 PRO A CA 1
ATOM 781 C C . PRO A 1 97 ? -4.857 9.945 -7.168 1.00 61.62 97 PRO A C 1
ATOM 783 O O . PRO A 1 97 ? -4.254 10.338 -6.176 1.00 61.62 97 PRO A O 1
ATOM 786 N N . LYS A 1 98 ? -5.262 8.676 -7.273 1.00 77.88 98 LYS A N 1
ATOM 787 C CA . LYS A 1 98 ? -5.070 7.649 -6.243 1.00 77.88 98 LYS A CA 1
ATOM 788 C C . LYS A 1 98 ? -3.602 7.346 -5.936 1.00 77.88 98 LYS A C 1
ATOM 790 O O . LYS A 1 98 ? -3.287 7.067 -4.786 1.00 77.88 98 LYS A O 1
ATOM 795 N N . LEU A 1 99 ? -2.711 7.403 -6.929 1.00 86.19 99 LEU A N 1
ATOM 796 C CA . LEU A 1 99 ? -1.285 7.165 -6.688 1.00 86.19 99 LEU A CA 1
ATOM 797 C C . LEU A 1 99 ? -0.642 8.337 -5.938 1.00 86.19 99 LEU A C 1
ATOM 799 O O . LEU A 1 99 ? 0.212 8.127 -5.086 1.00 86.19 99 LEU A O 1
ATOM 803 N N . HIS A 1 100 ? -1.085 9.562 -6.221 1.00 89.06 100 HIS A N 1
ATOM 804 C CA . HIS A 1 100 ? -0.645 10.742 -5.483 1.00 89.06 100 HIS A CA 1
ATOM 805 C C . HIS A 1 100 ? -1.072 10.672 -4.013 1.00 89.06 100 HIS A C 1
ATOM 807 O O . HIS A 1 100 ? -0.260 10.909 -3.126 1.00 89.06 100 HIS A O 1
ATOM 813 N N . MET A 1 101 ? -2.315 10.257 -3.747 1.00 90.62 101 MET A N 1
ATOM 814 C CA . MET A 1 101 ? -2.763 10.000 -2.376 1.00 90.62 101 MET A CA 1
ATOM 815 C C . MET A 1 101 ? -1.921 8.916 -1.701 1.00 90.62 101 MET A C 1
ATOM 817 O O . MET A 1 101 ? -1.503 9.100 -0.568 1.00 90.62 101 MET A O 1
ATOM 821 N N . TYR A 1 102 ? -1.614 7.821 -2.403 1.00 91.88 102 TYR A N 1
ATOM 822 C CA . TYR A 1 102 ? -0.738 6.774 -1.871 1.00 91.88 102 TYR A CA 1
ATOM 823 C C . TYR A 1 102 ? 0.640 7.316 -1.461 1.00 91.88 102 TYR A C 1
ATOM 825 O O . TYR A 1 102 ? 1.125 6.981 -0.386 1.00 91.88 102 TYR A O 1
ATOM 833 N N . TRP A 1 103 ? 1.241 8.186 -2.280 1.00 95.25 103 TRP A N 1
ATOM 834 C CA . TRP A 1 103 ? 2.508 8.845 -1.952 1.00 95.25 103 TRP A CA 1
ATOM 835 C C . TRP A 1 103 ? 2.429 9.632 -0.638 1.00 95.25 103 TRP A C 1
ATOM 837 O O . TRP A 1 103 ? 3.274 9.427 0.228 1.00 95.25 103 TRP A O 1
ATOM 847 N N . HIS A 1 104 ? 1.379 10.439 -0.444 1.00 95.50 104 HIS A N 1
ATOM 848 C CA . HIS A 1 104 ? 1.173 11.183 0.808 1.00 95.50 104 HIS A CA 1
ATOM 849 C C . HIS A 1 104 ? 1.036 10.271 2.025 1.00 95.50 104 HIS A C 1
ATOM 851 O O . HIS A 1 104 ? 1.563 10.588 3.085 1.00 95.50 104 HIS A O 1
ATOM 857 N N . LEU A 1 105 ? 0.353 9.130 1.890 1.00 95.44 105 LEU A N 1
ATOM 858 C CA . LEU A 1 105 ? 0.212 8.178 2.997 1.00 95.44 105 LEU A CA 1
ATOM 859 C C . LEU A 1 105 ? 1.571 7.604 3.420 1.00 95.44 105 LEU A C 1
ATOM 861 O O . LEU A 1 105 ? 1.861 7.522 4.613 1.00 95.44 105 LEU A O 1
ATOM 865 N N . VAL A 1 106 ? 2.407 7.227 2.448 1.00 96.81 106 VAL A N 1
ATOM 866 C CA . VAL A 1 106 ? 3.755 6.702 2.711 1.00 96.81 106 VAL A CA 1
ATOM 867 C C . VAL A 1 106 ? 4.654 7.787 3.314 1.00 96.81 106 VAL A C 1
ATOM 869 O O . VAL A 1 106 ? 5.353 7.528 4.296 1.00 96.81 106 VAL A O 1
ATOM 872 N N . ASP A 1 107 ? 4.616 9.005 2.775 1.00 97.56 107 ASP A N 1
ATOM 873 C CA . ASP A 1 107 ? 5.400 10.142 3.272 1.00 97.56 107 ASP A CA 1
ATOM 874 C C . ASP A 1 107 ? 5.019 10.531 4.709 1.00 97.56 107 ASP A C 1
ATOM 876 O O . ASP A 1 107 ? 5.879 10.705 5.577 1.00 97.56 107 ASP A O 1
ATOM 880 N N . TRP A 1 108 ? 3.718 10.556 5.004 1.00 96.88 108 TRP A N 1
ATOM 881 C CA . TRP A 1 108 ? 3.214 10.856 6.338 1.00 96.88 108 TRP A CA 1
ATOM 882 C C . TRP A 1 108 ? 3.680 9.824 7.370 1.00 96.88 108 TRP A C 1
ATOM 884 O O . TRP A 1 108 ? 4.213 10.198 8.418 1.00 96.88 108 TRP A O 1
ATOM 894 N N . MET A 1 109 ? 3.545 8.527 7.081 1.00 97.06 109 MET A N 1
ATOM 895 C CA . MET A 1 109 ? 4.058 7.484 7.977 1.00 97.06 109 MET A CA 1
ATOM 896 C C . MET A 1 109 ? 5.583 7.545 8.125 1.00 97.06 109 MET A C 1
ATOM 898 O O . MET A 1 109 ? 6.105 7.270 9.207 1.00 97.06 109 MET A O 1
ATOM 902 N N . THR A 1 110 ? 6.302 7.927 7.065 1.00 97.88 110 THR A N 1
ATOM 903 C CA . THR A 1 110 ? 7.763 8.089 7.096 1.00 97.88 110 THR A CA 1
ATOM 904 C C . THR A 1 110 ? 8.153 9.216 8.048 1.00 97.88 110 THR A C 1
ATOM 906 O O . THR A 1 110 ? 8.969 9.006 8.949 1.00 97.88 110 THR A O 1
ATOM 909 N N . THR A 1 111 ? 7.507 10.375 7.928 1.00 97.75 111 THR A N 1
ATOM 910 C CA . THR A 1 111 ? 7.756 11.535 8.792 1.00 97.75 111 THR A CA 1
ATOM 911 C C . THR A 1 111 ? 7.418 11.231 10.250 1.00 97.75 111 THR A C 1
ATOM 913 O O . THR A 1 111 ? 8.213 11.535 11.138 1.00 97.75 111 THR A O 1
ATOM 916 N N . GLN A 1 112 ? 6.297 10.551 10.509 1.00 97.25 112 GLN A N 1
ATOM 917 C CA . GLN A 1 112 ? 5.949 10.096 11.857 1.00 97.25 112 GLN A CA 1
ATOM 918 C C . GLN A 1 112 ? 7.010 9.150 12.436 1.00 97.25 112 GLN A C 1
ATOM 920 O O . GLN A 1 112 ? 7.449 9.345 13.567 1.00 97.25 112 GLN A O 1
ATOM 925 N N . SER A 1 113 ? 7.488 8.173 11.655 1.00 96.88 113 SER A N 1
ATOM 926 C CA . SER A 1 113 ? 8.518 7.222 12.109 1.00 96.88 113 SER A CA 1
ATOM 927 C C . SER A 1 113 ? 9.866 7.885 12.419 1.00 96.88 113 SER A C 1
ATOM 929 O O . SER A 1 113 ? 10.641 7.389 13.241 1.00 96.88 113 SER A O 1
ATOM 931 N N . ALA A 1 114 ? 10.159 9.027 11.791 1.00 96.81 114 ALA A N 1
ATOM 932 C CA . ALA A 1 114 ? 11.357 9.805 12.083 1.00 96.81 114 ALA A CA 1
ATOM 933 C C . ALA A 1 114 ? 11.256 10.537 13.433 1.00 96.81 114 ALA A C 1
ATOM 935 O O . ALA A 1 114 ? 12.271 10.711 14.103 1.00 96.81 114 ALA A O 1
ATOM 936 N N . GLN A 1 115 ? 10.045 10.926 13.840 1.00 97.00 115 GLN A N 1
ATOM 937 C CA . GLN A 1 115 ? 9.803 11.804 14.989 1.00 97.00 115 GLN A CA 1
ATOM 938 C C . GLN A 1 115 ? 9.327 11.071 16.252 1.00 97.00 115 GLN A C 1
ATOM 940 O O . GLN A 1 115 ? 9.522 11.589 17.348 1.00 97.00 115 GLN A O 1
ATOM 945 N N . ALA A 1 116 ? 8.719 9.889 16.122 1.00 96.69 116 ALA A N 1
ATOM 946 C CA . ALA A 1 116 ? 8.093 9.171 17.231 1.00 96.69 116 ALA A CA 1
ATOM 947 C C . ALA A 1 116 ? 8.377 7.661 17.202 1.00 96.69 116 ALA A C 1
ATOM 949 O O . ALA A 1 116 ? 8.628 7.075 16.148 1.00 96.69 116 ALA A O 1
ATOM 950 N N . ASP A 1 117 ? 8.289 7.023 18.373 1.00 97.62 117 ASP A N 1
ATOM 951 C CA . ASP A 1 117 ? 8.455 5.569 18.537 1.00 97.62 117 ASP A CA 1
ATOM 952 C C . ASP A 1 117 ? 7.215 4.763 18.121 1.00 97.62 117 ASP A C 1
ATOM 954 O O . ASP A 1 117 ? 7.291 3.550 17.918 1.00 97.62 117 ASP A O 1
ATOM 958 N N . TRP A 1 118 ? 6.081 5.444 17.964 1.00 97.88 118 TRP A N 1
ATOM 959 C CA . TRP A 1 118 ? 4.807 4.877 17.545 1.00 97.88 118 TRP A CA 1
ATOM 960 C C . TRP A 1 118 ? 4.244 5.695 16.391 1.00 97.88 118 TRP A C 1
ATOM 962 O O . TRP A 1 118 ? 4.198 6.922 16.453 1.00 97.88 118 TRP A O 1
ATOM 972 N N . VAL A 1 119 ? 3.805 5.008 15.342 1.00 98.06 119 VAL A N 1
ATOM 973 C CA . VAL A 1 119 ? 3.294 5.611 14.111 1.00 98.06 119 VAL A CA 1
ATOM 974 C C . VAL A 1 119 ? 1.807 5.331 13.994 1.00 98.06 119 VAL A C 1
ATOM 976 O O . VAL A 1 119 ? 1.370 4.188 14.141 1.00 98.06 119 VAL A O 1
ATOM 979 N N . TYR A 1 120 ? 1.024 6.366 13.709 1.00 97.50 120 TYR A N 1
ATOM 980 C CA . TYR A 1 120 ? -0.403 6.218 13.473 1.00 97.50 120 TYR A CA 1
ATOM 981 C C . TYR A 1 120 ? -0.662 5.449 12.175 1.00 97.50 120 TYR A C 1
ATOM 983 O O . TYR A 1 120 ? -0.130 5.784 11.111 1.00 97.50 120 TYR A O 1
ATOM 991 N N . ASN A 1 121 ? -1.482 4.405 12.262 1.00 96.31 121 ASN A N 1
ATOM 992 C CA . ASN A 1 121 ? -1.838 3.583 11.119 1.00 96.31 121 ASN A CA 1
ATOM 993 C C . ASN A 1 121 ? -2.809 4.335 10.201 1.00 96.31 121 ASN A C 1
ATOM 995 O O . ASN A 1 121 ? -3.971 4.552 10.536 1.00 96.31 121 ASN A O 1
ATOM 999 N N . VAL A 1 122 ? -2.350 4.670 8.996 1.00 94.38 122 VAL A N 1
ATOM 1000 C CA . VAL A 1 122 ? -3.146 5.403 7.997 1.00 94.38 122 VAL A CA 1
ATOM 1001 C C . VAL A 1 122 ? -4.431 4.688 7.575 1.00 94.38 122 VAL A C 1
ATOM 1003 O O . VAL A 1 122 ? -5.343 5.325 7.055 1.00 94.38 122 VAL A O 1
ATOM 1006 N N . MET A 1 123 ? -4.544 3.375 7.805 1.00 90.75 123 MET A N 1
ATOM 1007 C CA . MET A 1 123 ? -5.780 2.638 7.534 1.00 90.75 123 MET A CA 1
ATOM 1008 C C . MET A 1 123 ? -6.931 3.033 8.456 1.00 90.75 123 MET A C 1
ATOM 1010 O O . MET A 1 123 ? -8.081 2.779 8.106 1.00 90.75 123 MET A O 1
ATOM 1014 N N . CYS A 1 124 ? -6.652 3.667 9.594 1.00 91.19 124 CYS A N 1
ATOM 1015 C CA . CYS A 1 124 ? -7.679 4.147 10.512 1.00 91.19 124 CYS A CA 1
ATOM 1016 C C . CYS A 1 124 ? -8.470 5.336 9.946 1.00 91.19 124 CYS A C 1
ATOM 1018 O O . CYS A 1 124 ? -9.628 5.508 10.305 1.00 91.19 124 CYS A O 1
ATOM 1020 N N . GLU A 1 125 ? -7.900 6.077 8.992 1.00 89.31 125 GLU A N 1
ATOM 1021 C CA . GLU A 1 125 ? -8.595 7.138 8.244 1.00 89.31 125 GLU A CA 1
ATOM 1022 C C . GLU A 1 125 ? -9.382 6.596 7.037 1.00 89.31 125 GLU A C 1
ATOM 1024 O O . GLU A 1 125 ? -10.029 7.343 6.301 1.00 89.31 125 GLU A O 1
ATOM 1029 N N . SER A 1 126 ? -9.299 5.291 6.766 1.00 87.06 126 SER A N 1
ATOM 1030 C CA . SER A 1 126 ? -9.948 4.691 5.607 1.00 87.06 126 SER A CA 1
ATOM 1031 C C . SER A 1 126 ? -11.413 4.374 5.895 1.00 87.06 126 SER A C 1
ATOM 1033 O O . SER A 1 126 ? -11.723 3.417 6.600 1.00 87.06 126 SER A O 1
ATOM 1035 N N . CYS A 1 127 ? -12.325 5.052 5.198 1.00 84.38 127 CYS A N 1
ATOM 1036 C CA . CYS A 1 127 ? -13.754 4.715 5.200 1.00 84.38 127 CYS A CA 1
ATOM 1037 C C . CYS A 1 127 ? -14.084 3.425 4.423 1.00 84.38 127 CYS A C 1
ATOM 1039 O O . CYS A 1 127 ? -15.252 3.100 4.235 1.00 84.38 127 CYS A O 1
ATOM 1041 N N . SER A 1 128 ? -13.090 2.679 3.924 1.00 81.06 128 SER A N 1
ATOM 1042 C CA . SER A 1 128 ? -13.319 1.500 3.073 1.00 81.06 128 SER A CA 1
ATOM 1043 C C . SER A 1 128 ? -14.168 0.414 3.745 1.00 81.06 128 SER A C 1
ATOM 1045 O O . SER A 1 128 ? -14.951 -0.252 3.065 1.00 81.06 128 SER A O 1
ATOM 1047 N N . MET A 1 129 ? -14.023 0.228 5.061 1.00 80.38 129 MET A N 1
ATOM 1048 C CA . MET A 1 129 ? -14.824 -0.729 5.832 1.00 80.38 129 MET A CA 1
ATOM 1049 C C . MET A 1 129 ? -16.263 -0.239 6.011 1.00 80.38 129 MET A C 1
ATOM 1051 O O . MET A 1 129 ? -17.201 -1.010 5.799 1.00 80.38 129 MET A O 1
ATOM 1055 N N . ASP A 1 130 ? -16.437 1.047 6.316 1.00 84.44 130 ASP A N 1
ATOM 1056 C CA . ASP A 1 130 ? -17.753 1.669 6.468 1.00 84.44 130 ASP A CA 1
ATOM 1057 C C . ASP A 1 130 ? -18.516 1.691 5.140 1.00 84.44 130 ASP A C 1
ATOM 1059 O O . ASP A 1 130 ? -19.702 1.368 5.090 1.00 84.44 130 ASP A O 1
ATOM 1063 N N . GLU A 1 131 ? -17.832 1.993 4.034 1.00 83.44 131 GLU A N 1
ATOM 1064 C CA . GLU A 1 131 ? -18.399 1.944 2.688 1.00 83.44 131 GLU A CA 1
ATOM 1065 C C . GLU A 1 131 ? -18.849 0.530 2.302 1.00 83.44 131 GLU A C 1
ATOM 1067 O O . GLU A 1 131 ? -19.918 0.378 1.705 1.00 83.44 131 GLU A O 1
ATOM 1072 N N . ASP A 1 132 ? -18.076 -0.514 2.636 1.00 81.75 132 ASP A N 1
ATOM 1073 C CA . ASP A 1 132 ? -18.492 -1.902 2.387 1.00 81.75 132 ASP A CA 1
ATOM 1074 C C . ASP A 1 132 ? -19.718 -2.268 3.228 1.00 81.75 132 ASP A C 1
ATOM 1076 O O . ASP A 1 132 ? -20.685 -2.832 2.708 1.00 81.75 132 ASP A O 1
ATOM 1080 N N . LEU A 1 133 ? -19.715 -1.901 4.512 1.00 81.81 133 LEU A N 1
ATOM 1081 C CA . LEU A 1 133 ? -20.840 -2.129 5.413 1.00 81.81 133 LEU A CA 1
ATOM 1082 C C . LEU A 1 133 ? -22.111 -1.461 4.873 1.00 81.81 133 LEU A C 1
ATOM 1084 O O . LEU A 1 133 ? -23.115 -2.134 4.622 1.00 81.81 133 LEU A O 1
ATOM 1088 N N . ILE A 1 134 ? -22.056 -0.150 4.627 1.00 83.56 134 ILE A N 1
ATOM 1089 C CA . ILE A 1 134 ? -23.177 0.638 4.106 1.00 83.56 134 ILE A CA 1
ATOM 1090 C C . ILE A 1 134 ? -23.606 0.116 2.733 1.00 83.56 134 ILE A C 1
ATOM 1092 O O . ILE A 1 134 ? -24.805 0.010 2.470 1.00 83.56 134 ILE A O 1
ATOM 1096 N N . GLY A 1 135 ? -22.663 -0.256 1.866 1.00 83.69 135 GLY A N 1
ATOM 1097 C CA . GLY A 1 135 ? -22.937 -0.816 0.544 1.00 83.69 135 GLY A CA 1
ATOM 1098 C C . GLY A 1 135 ? -23.752 -2.108 0.612 1.00 83.69 135 GLY A C 1
ATOM 1099 O O . GLY A 1 135 ? -24.779 -2.230 -0.067 1.00 83.69 135 GLY A O 1
ATOM 1100 N N . ARG A 1 136 ? -23.358 -3.043 1.486 1.00 78.69 136 ARG A N 1
ATOM 1101 C CA . ARG A 1 136 ? -24.103 -4.290 1.734 1.00 78.69 136 ARG A CA 1
ATOM 1102 C C . ARG A 1 136 ? -25.488 -4.010 2.302 1.00 78.69 136 ARG A C 1
ATOM 1104 O O . ARG A 1 136 ? -26.465 -4.603 1.843 1.00 78.69 136 ARG A O 1
ATOM 1111 N N . PHE A 1 137 ? -25.602 -3.067 3.237 1.00 77.75 137 PHE A N 1
ATOM 1112 C CA . PHE A 1 137 ? -26.902 -2.646 3.756 1.00 77.75 137 PHE A CA 1
ATOM 1113 C C . PHE A 1 137 ? -27.796 -2.073 2.663 1.00 77.75 137 PHE A C 1
ATOM 1115 O O . PHE A 1 137 ? -28.915 -2.548 2.477 1.00 77.75 137 PHE A O 1
ATOM 1122 N N . CYS A 1 138 ? -27.296 -1.111 1.890 1.00 82.69 138 CYS A N 1
ATOM 1123 C CA . CYS A 1 138 ? -28.014 -0.488 0.781 1.00 82.69 138 CYS A CA 1
ATOM 1124 C C . CYS A 1 138 ? -28.508 -1.512 -0.244 1.00 82.69 138 CYS A C 1
ATOM 1126 O O . CYS A 1 138 ? -29.603 -1.369 -0.783 1.00 82.69 138 CYS A O 1
ATOM 1128 N N . PHE A 1 139 ? -27.728 -2.558 -0.516 1.00 82.44 139 PHE A N 1
ATOM 1129 C CA . PHE A 1 139 ? -28.162 -3.640 -1.392 1.00 82.44 139 PHE A CA 1
ATOM 1130 C C . PHE A 1 139 ? -29.370 -4.395 -0.815 1.00 82.44 139 PHE A C 1
ATOM 1132 O O . PHE A 1 139 ? -30.384 -4.567 -1.496 1.00 82.44 139 PHE A O 1
ATOM 1139 N N . LEU A 1 140 ? -29.308 -4.782 0.463 1.00 77.19 140 LEU A N 1
ATOM 1140 C CA . LEU A 1 140 ? -30.400 -5.493 1.134 1.00 77.19 140 LEU A CA 1
ATOM 1141 C C . LEU A 1 140 ? -31.669 -4.628 1.239 1.00 77.19 140 LEU A C 1
ATOM 1143 O O . LEU A 1 140 ? -32.775 -5.136 1.046 1.00 77.19 140 LEU A O 1
ATOM 1147 N N . THR A 1 141 ? -31.526 -3.324 1.496 1.00 78.00 141 THR A N 1
ATOM 1148 C CA . THR A 1 141 ? -32.654 -2.387 1.654 1.00 78.00 141 THR A CA 1
ATOM 1149 C C . THR A 1 141 ? -33.386 -2.061 0.350 1.00 78.00 141 THR A C 1
ATOM 1151 O O . THR A 1 141 ? -34.549 -1.649 0.383 1.00 78.00 141 THR A O 1
ATOM 1154 N N . ARG A 1 142 ? -32.736 -2.250 -0.805 1.00 81.50 142 ARG A N 1
ATOM 1155 C CA . ARG A 1 142 ? -33.353 -2.095 -2.136 1.00 81.50 142 ARG A CA 1
ATOM 1156 C C . ARG A 1 142 ? -34.252 -3.268 -2.522 1.00 81.50 142 ARG A C 1
ATOM 1158 O O . ARG A 1 142 ? -35.066 -3.126 -3.425 1.00 81.50 142 ARG A O 1
ATOM 1165 N N . CYS A 1 143 ? -34.144 -4.393 -1.818 1.00 81.94 143 CYS A N 1
ATOM 1166 C CA . CYS A 1 143 ? -34.917 -5.609 -2.080 1.00 81.94 143 CYS A CA 1
ATOM 1167 C C . CYS A 1 143 ? -36.159 -5.743 -1.178 1.00 81.94 143 CYS A C 1
ATOM 1169 O O . CYS A 1 143 ? -36.724 -6.829 -1.064 1.00 81.94 143 CYS A O 1
ATOM 1171 N N . VAL A 1 144 ? -36.565 -4.670 -0.491 1.00 84.75 144 VAL A N 1
ATOM 1172 C CA . VAL A 1 144 ? -37.717 -4.656 0.423 1.00 84.75 144 VAL A CA 1
ATOM 1173 C C . VAL A 1 144 ? -38.626 -3.465 0.139 1.00 84.75 144 VAL A C 1
ATOM 1175 O O . VAL A 1 144 ? -38.182 -2.424 -0.350 1.00 84.75 144 VAL A O 1
ATOM 1178 N N . SER A 1 145 ? -39.910 -3.612 0.474 1.00 88.75 145 SER A N 1
ATOM 1179 C CA . SER A 1 145 ? -40.879 -2.516 0.381 1.00 88.75 145 SER A CA 1
ATOM 1180 C C . SER A 1 145 ? -40.363 -1.275 1.126 1.00 88.75 145 SER A C 1
ATOM 1182 O O . SER A 1 145 ? -39.886 -1.418 2.258 1.00 88.75 145 SER A O 1
ATOM 1184 N N . PRO A 1 146 ? -40.492 -0.055 0.565 1.00 86.62 146 PRO A N 1
ATOM 1185 C CA . PRO A 1 146 ? -40.066 1.179 1.229 1.00 86.62 146 PRO A CA 1
ATOM 1186 C C . PRO A 1 146 ? -40.633 1.340 2.646 1.00 86.62 146 PRO A C 1
ATOM 1188 O O . PRO A 1 146 ? -39.933 1.829 3.528 1.00 86.62 146 PRO A O 1
ATOM 1191 N N . ARG A 1 147 ? -41.859 0.851 2.886 1.00 90.25 147 ARG A N 1
ATOM 1192 C CA . ARG A 1 147 ? -42.523 0.886 4.203 1.00 90.25 147 ARG A CA 1
ATOM 1193 C C . ARG A 1 147 ? -41.838 0.010 5.254 1.00 90.25 147 ARG A C 1
ATOM 1195 O O . ARG A 1 147 ? -41.934 0.295 6.437 1.00 90.25 147 ARG A O 1
ATOM 1202 N N . GLN A 1 148 ? -41.154 -1.050 4.829 1.00 89.38 148 GLN A N 1
ATOM 1203 C CA . GLN A 1 148 ? -40.476 -2.004 5.713 1.00 89.38 148 GLN A CA 1
ATOM 1204 C C . GLN A 1 148 ? -38.958 -1.801 5.740 1.00 89.38 148 GLN A C 1
ATOM 1206 O O . GLN A 1 148 ? -38.246 -2.563 6.392 1.00 89.38 148 GLN A O 1
ATOM 1211 N N . ARG A 1 149 ? -38.438 -0.795 5.025 1.00 85.31 149 ARG A N 1
ATOM 1212 C CA . ARG A 1 149 ? -37.002 -0.645 4.779 1.00 85.31 149 ARG A CA 1
ATOM 1213 C C . ARG A 1 149 ? -36.202 -0.544 6.073 1.00 85.31 149 ARG A C 1
ATOM 1215 O O . ARG A 1 149 ? -35.241 -1.287 6.234 1.00 85.31 149 ARG A O 1
ATOM 1222 N N . VAL A 1 150 ? -36.618 0.317 7.002 1.00 86.94 150 VAL A N 1
ATOM 1223 C CA . VAL A 1 150 ? -35.925 0.515 8.289 1.00 86.94 150 VAL A CA 1
ATOM 1224 C C . VAL A 1 150 ? -35.934 -0.775 9.110 1.00 86.94 150 VAL A C 1
ATOM 1226 O O . VAL A 1 150 ? -34.873 -1.289 9.454 1.00 86.94 150 VAL A O 1
ATOM 1229 N N . GLN A 1 151 ? -37.117 -1.354 9.331 1.00 89.81 151 GLN A N 1
ATOM 1230 C CA . GLN A 1 151 ? -37.276 -2.576 10.120 1.00 89.81 151 GLN A CA 1
ATOM 1231 C C . GLN A 1 151 ? -36.464 -3.746 9.545 1.00 89.81 151 GLN A C 1
ATOM 1233 O O . GLN A 1 151 ? -35.677 -4.359 10.260 1.00 89.81 151 GLN A O 1
ATOM 1238 N N . ARG A 1 152 ? -36.5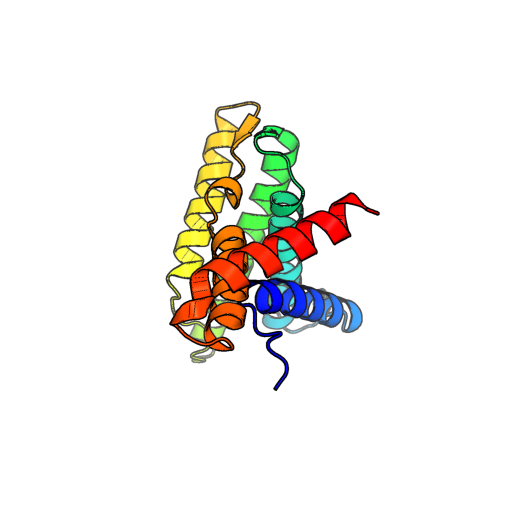73 -4.019 8.238 1.00 86.50 152 ARG A N 1
ATOM 1239 C CA . ARG A 1 152 ? -35.844 -5.126 7.595 1.00 86.50 152 ARG A CA 1
ATOM 1240 C C . ARG A 1 152 ? -34.333 -4.914 7.569 1.00 86.50 152 ARG A C 1
ATOM 1242 O O . ARG A 1 152 ? -33.598 -5.897 7.540 1.00 86.50 152 ARG A O 1
ATOM 1249 N N . SER A 1 153 ? -33.862 -3.667 7.583 1.00 84.19 153 SER A N 1
ATOM 1250 C CA . SER A 1 153 ? -32.430 -3.365 7.707 1.00 84.19 153 SER A CA 1
ATOM 1251 C C . SER A 1 153 ? -31.908 -3.760 9.082 1.00 84.19 153 SER A C 1
ATOM 1253 O O . SER A 1 153 ? -30.921 -4.485 9.172 1.00 84.19 153 SER A O 1
ATOM 1255 N N . LEU A 1 154 ? -32.609 -3.328 10.136 1.00 87.88 154 LEU A N 1
ATOM 1256 C CA . LEU A 1 154 ? -32.252 -3.627 11.522 1.00 87.88 154 LEU A CA 1
ATOM 1257 C C . LEU A 1 154 ? -32.336 -5.129 11.806 1.00 87.88 154 LEU A C 1
ATOM 1259 O O . LEU A 1 154 ? -31.380 -5.702 12.315 1.00 87.88 154 LEU A O 1
ATOM 1263 N N . GLU A 1 155 ? -33.423 -5.791 11.405 1.00 89.94 155 GLU A N 1
ATOM 1264 C CA . GLU A 1 155 ? -33.589 -7.241 11.581 1.00 89.94 155 GLU A CA 1
ATOM 1265 C C . GLU A 1 155 ? -32.459 -8.031 10.907 1.00 89.94 155 GLU A C 1
ATOM 1267 O O . GLU A 1 155 ? -31.885 -8.938 11.511 1.00 89.94 155 GLU A O 1
ATOM 1272 N N . ARG A 1 156 ? -32.093 -7.673 9.667 1.00 84.56 156 ARG A N 1
ATOM 1273 C CA . ARG A 1 156 ? -30.998 -8.337 8.945 1.00 84.56 156 ARG A CA 1
ATOM 1274 C C . ARG A 1 156 ? -29.645 -8.072 9.596 1.00 84.56 156 ARG A C 1
ATOM 1276 O O . ARG A 1 156 ? -28.859 -9.009 9.690 1.00 84.56 156 ARG A O 1
ATOM 1283 N N . TYR A 1 157 ? -29.383 -6.849 10.064 1.00 85.50 157 TYR A N 1
ATOM 1284 C CA . TYR A 1 157 ? -28.161 -6.541 10.812 1.00 85.50 157 TYR A CA 1
ATOM 1285 C C . TYR A 1 157 ? -28.051 -7.395 12.073 1.00 85.50 157 TYR A C 1
ATOM 1287 O O . TYR A 1 157 ? -27.077 -8.124 12.239 1.00 85.50 157 TYR A O 1
ATOM 1295 N N . LEU A 1 158 ? -29.082 -7.352 12.921 1.00 89.81 158 LEU A N 1
ATOM 1296 C CA . LEU A 1 158 ? -29.118 -8.065 14.195 1.00 89.81 158 LEU A CA 1
ATOM 1297 C C . LEU A 1 158 ? -29.000 -9.576 13.997 1.00 89.81 158 LEU A C 1
ATOM 1299 O O . LEU A 1 158 ? -28.287 -10.231 14.748 1.00 89.81 158 LEU A O 1
ATOM 1303 N N . THR A 1 159 ? -29.619 -10.124 12.948 1.00 89.75 159 THR A N 1
ATOM 1304 C CA . THR A 1 159 ? -29.468 -11.543 12.594 1.00 89.75 159 THR A CA 1
ATOM 1305 C C . THR A 1 159 ? -28.012 -11.888 12.266 1.00 89.75 159 THR A C 1
ATOM 1307 O O . THR A 1 159 ? -27.510 -12.908 12.726 1.00 89.75 159 THR A O 1
ATOM 1310 N N . GLN A 1 160 ? -27.306 -11.048 11.497 1.00 85.12 160 GLN A N 1
ATOM 1311 C CA . GLN A 1 160 ? -25.889 -11.279 11.184 1.00 85.12 160 GLN A CA 1
ATOM 1312 C C . GLN A 1 160 ? -24.998 -11.163 12.428 1.00 85.12 160 GLN A C 1
ATOM 1314 O O . GLN A 1 160 ? -24.118 -11.999 12.616 1.00 85.12 160 GLN A O 1
ATOM 1319 N N . VAL A 1 161 ? -25.248 -10.177 13.297 1.00 88.56 161 VAL A N 1
ATOM 1320 C CA . VAL A 1 161 ? -24.525 -10.022 14.573 1.00 88.56 161 VAL A CA 1
ATOM 1321 C C . VAL A 1 161 ? -24.741 -11.243 15.467 1.00 88.56 161 VAL A C 1
ATOM 1323 O O . VAL A 1 161 ? -23.773 -11.816 15.960 1.00 88.56 161 VAL A O 1
ATOM 1326 N N . LEU A 1 162 ? -25.989 -11.699 15.612 1.00 94.06 162 LEU A N 1
ATOM 1327 C CA . LEU A 1 162 ? -26.325 -12.879 16.405 1.00 94.06 162 LEU A CA 1
ATOM 1328 C C . LEU A 1 162 ? -25.616 -14.136 15.883 1.00 94.06 162 LEU A C 1
ATOM 1330 O O . LEU A 1 162 ? -25.057 -14.890 16.674 1.00 94.06 162 LEU A O 1
ATOM 1334 N N . LEU A 1 163 ? -25.594 -14.350 14.564 1.00 91.12 163 LEU A N 1
ATOM 1335 C CA . LEU A 1 163 ? -24.900 -15.489 13.949 1.00 91.12 163 LEU A CA 1
ATOM 1336 C C . LEU A 1 163 ? -23.382 -15.459 14.176 1.00 91.12 163 LEU A C 1
ATOM 1338 O O . LEU A 1 163 ? -22.768 -16.520 14.261 1.00 91.12 163 LEU A O 1
ATOM 1342 N N . LEU A 1 164 ? -22.778 -14.269 14.248 1.00 88.06 164 LEU A N 1
ATOM 1343 C CA . LEU A 1 164 ? -21.351 -14.106 14.531 1.00 88.06 164 LEU A CA 1
ATOM 1344 C C . LEU A 1 164 ? -21.023 -14.320 16.011 1.00 88.06 164 LEU A C 1
ATOM 1346 O O . LEU A 1 164 ? -19.986 -14.899 16.303 1.00 88.06 164 LEU A O 1
ATOM 1350 N N . TRP A 1 165 ? -21.886 -13.871 16.924 1.00 92.38 165 TRP A N 1
ATOM 1351 C CA . TRP A 1 165 ? -21.696 -14.018 18.374 1.00 92.38 165 TRP A CA 1
ATOM 1352 C C . TRP A 1 165 ? -22.080 -15.393 18.923 1.00 92.38 165 TRP A C 1
ATOM 1354 O O . TRP A 1 165 ? -21.649 -15.753 20.011 1.00 92.38 165 TRP A O 1
ATOM 1364 N N . SER A 1 166 ? -22.899 -16.156 18.198 1.00 90.44 166 SER A N 1
ATOM 1365 C CA . SER A 1 166 ? -23.290 -17.520 18.590 1.00 90.44 166 SER A CA 1
ATOM 1366 C C . SER A 1 166 ? -22.275 -18.588 18.158 1.00 90.44 166 SER A C 1
ATOM 1368 O O . SER A 1 166 ? -22.539 -19.778 18.327 1.00 90.44 166 SER A O 1
ATOM 1370 N N . ARG A 1 167 ? -21.163 -18.180 17.539 1.00 65.31 167 ARG A N 1
ATOM 1371 C CA . ARG A 1 167 ? -20.026 -19.034 17.178 1.00 65.31 167 ARG A CA 1
ATOM 1372 C C . ARG A 1 167 ? -18.915 -18.867 18.197 1.00 65.31 167 ARG A C 1
ATOM 1374 O O . ARG A 1 167 ? -18.260 -19.892 18.474 1.00 65.31 167 ARG A O 1
#

Foldseek 3Di:
DDPPDAPVCCVLVVLVVQQVVLVVVVQCPDPDLLSVLSNLLSVLVNVLVVCLVPDDQWHFLVVLVSSLVSLVSNVVSLVVNVVVCVVVVHPPDDPDVVVVVSVVQSVQSVVCSVPDRIGGRPCVVDCSVVCVVVVVLVVQLVVDDPVCSVVSSVVVVVVVVCVVVVD

Secondary structure (DSSP, 8-state):
------HHHHHHHHHHHHHHHHHHTTGGGSS-HHHHHHHHHHHHHHHHHHHHHHS-SEEEHHHHHHHHHHHHHHHHHHHHHHHHHHHTT-------HHHHHHHHHHHHHHHHHHH-SEEE-GGGG-THHHHHHHHHHHHHHTTS-GGGHHHHHHHHHHHHHHHHHT-

pLDDT: mean 87.33, std 12.96, range [32.78, 98.06]

Radius of gyration: 20.25 Å; chains: 1; bounding box: 57×31×45 Å